Protein AF-A0A286ISL2-F1 (afdb_monomer)

Solvent-accessible surface area (backbone atoms only — not comparable to full-atom values): 5037 Å² total; per-residue (Å²): 133,84,87,73,72,82,81,55,61,61,60,53,49,54,52,50,52,51,52,51,51,52,53,54,51,53,53,48,51,52,52,31,51,51,28,46,51,50,19,49,52,31,36,54,49,13,53,56,38,56,68,47,77,88,43,77,74,44,44,61,52,16,50,50,28,49,56,46,14,57,53,44,33,51,54,26,50,51,53,47,52,53,56,54,54,56,51,62,67,67,73,74,116

Mean predicted aligned error: 9.65 Å

Foldseek 3Di:
DDPDDPPPPVVVVVVVVVVVVVVVLVVLVVQLVVLLVQLVVLCVVLVVQCVPPPDPVSPVVSVVSNVVSVVSNVVSVVSNVVVVVVVVVPVPD

Secondary structure (DSSP, 8-state):
-----TTSHHHHHHHHHHHHHHHHHHHHHHHHHHHHHHHHHHHHHHHHHHH-TT-HHHHHHHHHHHHHHHHHHHHHHHHHHHHHHHHHHHS--

Structure (mmCIF, N/CA/C/O backbone):
data_AF-A0A286ISL2-F1
#
_entry.id   AF-A0A286ISL2-F1
#
loop_
_atom_site.group_PDB
_atom_site.id
_atom_site.type_symbol
_atom_site.label_atom_id
_atom_site.label_alt_id
_atom_site.label_comp_id
_atom_site.label_asym_id
_atom_site.label_entity_id
_atom_site.label_seq_id
_atom_site.pdbx_PDB_ins_code
_atom_site.Cartn_x
_atom_site.Cartn_y
_atom_site.Cartn_z
_atom_site.occupancy
_atom_site.B_iso_or_equiv
_atom_site.auth_seq_id
_atom_site.auth_comp_id
_atom_site.auth_asym_id
_atom_site.auth_atom_id
_atom_site.pdbx_PDB_model_num
ATOM 1 N N . MET A 1 1 ? -28.244 -22.312 45.767 1.00 43.72 1 MET A N 1
ATOM 2 C CA . MET A 1 1 ? -28.080 -22.117 44.312 1.00 43.72 1 MET A CA 1
ATOM 3 C C . MET A 1 1 ? -27.177 -20.911 44.089 1.00 43.72 1 MET A C 1
ATOM 5 O O . MET A 1 1 ? -27.522 -19.830 44.534 1.00 43.72 1 MET A O 1
ATOM 9 N N . GLN A 1 2 ? -25.991 -21.172 43.532 1.00 42.25 2 GLN A N 1
ATOM 10 C CA . GLN A 1 2 ? -25.023 -20.267 42.890 1.00 42.25 2 GLN A CA 1
ATOM 11 C C . GLN A 1 2 ? -24.945 -18.798 43.376 1.00 42.25 2 GLN A C 1
ATOM 13 O O . GLN A 1 2 ? -25.586 -17.909 42.824 1.00 42.25 2 GLN A O 1
ATOM 18 N N . ASN A 1 3 ? -24.052 -18.516 44.330 1.00 49.97 3 ASN A N 1
ATOM 19 C CA . ASN A 1 3 ? -23.440 -17.189 44.433 1.00 49.97 3 ASN A CA 1
ATOM 20 C C . ASN A 1 3 ? -22.288 -17.126 43.418 1.00 49.97 3 ASN A C 1
ATOM 22 O O . ASN A 1 3 ? -21.193 -17.609 43.701 1.00 49.97 3 ASN A O 1
ATOM 26 N N . SER A 1 4 ? -22.539 -16.585 42.223 1.00 53.09 4 SER A N 1
ATOM 27 C CA . SER A 1 4 ? -21.464 -16.245 41.280 1.00 53.09 4 SER A CA 1
ATOM 28 C C . SER A 1 4 ? -20.746 -14.966 41.743 1.00 53.09 4 SER A C 1
ATOM 30 O O . SER A 1 4 ? -21.421 -13.976 42.047 1.00 53.09 4 SER A O 1
ATOM 32 N N . PRO A 1 5 ? -19.400 -14.937 41.795 1.00 53.03 5 PRO A N 1
ATOM 33 C CA . PRO A 1 5 ? -18.641 -13.746 42.167 1.00 53.03 5 PRO A CA 1
ATOM 34 C C . PRO A 1 5 ? -18.788 -12.655 41.092 1.00 53.03 5 PRO A C 1
ATOM 36 O O . PRO A 1 5 ? -18.155 -12.707 40.038 1.00 53.03 5 PRO A O 1
ATOM 39 N N . LYS A 1 6 ? -19.605 -11.632 41.382 1.00 56.19 6 LYS A N 1
ATOM 40 C CA . LYS A 1 6 ? -19.933 -10.494 40.493 1.00 56.19 6 LYS A CA 1
ATOM 41 C C . LYS A 1 6 ? -18.729 -9.660 40.001 1.00 56.19 6 LYS A C 1
ATOM 43 O O . LYS A 1 6 ? -18.912 -8.806 39.147 1.00 56.19 6 LYS A O 1
ATOM 48 N N . GLY A 1 7 ? -17.507 -9.903 40.487 1.00 55.62 7 GLY A N 1
ATOM 49 C CA . GLY A 1 7 ? -16.296 -9.152 40.113 1.00 55.62 7 GLY A CA 1
ATOM 50 C C . GLY A 1 7 ? -15.499 -9.683 38.909 1.00 55.62 7 GLY A C 1
ATOM 51 O O . GLY A 1 7 ? -14.496 -9.077 38.544 1.00 55.62 7 GLY A O 1
ATOM 52 N N . THR A 1 8 ? -15.893 -10.808 38.297 1.00 60.28 8 THR A N 1
ATOM 53 C CA . THR A 1 8 ? -15.110 -11.460 37.215 1.00 60.28 8 THR A CA 1
ATOM 54 C C . THR A 1 8 ? -15.763 -11.427 35.831 1.00 60.28 8 THR A C 1
ATOM 56 O O . THR A 1 8 ? -15.065 -11.553 34.828 1.00 60.28 8 THR A O 1
ATOM 59 N N . GLU A 1 9 ? -17.077 -11.215 35.747 1.00 60.12 9 GLU A N 1
ATOM 60 C CA . GLU A 1 9 ? -17.799 -11.214 34.467 1.00 60.12 9 GLU A CA 1
ATOM 61 C C . GLU A 1 9 ? -17.637 -9.884 33.709 1.00 60.12 9 GLU A C 1
ATOM 63 O O . GLU A 1 9 ? -17.383 -9.895 32.506 1.00 60.12 9 GLU A O 1
ATOM 68 N N . GLU A 1 10 ? -17.682 -8.734 34.392 1.00 63.06 10 GLU A N 1
ATOM 69 C CA . GLU A 1 10 ? -17.560 -7.426 33.724 1.00 63.06 10 GLU A CA 1
ATOM 70 C C . GLU A 1 10 ? -16.152 -7.156 33.179 1.00 63.06 10 GLU A C 1
ATOM 72 O O . GLU A 1 10 ? -15.999 -6.712 32.043 1.00 63.06 10 GLU A O 1
ATOM 77 N N . SER A 1 11 ? -15.102 -7.507 33.926 1.00 65.69 11 SER A N 1
ATOM 78 C CA . SER A 1 11 ? -13.713 -7.370 33.463 1.00 65.69 11 SER A CA 1
ATOM 79 C C . SER A 1 11 ? -13.410 -8.267 32.257 1.00 65.69 11 SER A C 1
ATOM 81 O O . SER A 1 11 ? -12.677 -7.872 31.347 1.00 65.69 11 SER A O 1
ATOM 83 N N . LYS A 1 12 ? -14.024 -9.454 32.204 1.00 67.69 12 LYS A N 1
ATOM 84 C CA . LYS A 1 12 ? -13.924 -10.379 31.072 1.00 67.69 12 LYS A CA 1
ATOM 85 C C . LYS A 1 12 ? -14.656 -9.855 29.834 1.00 67.69 12 LYS A C 1
ATOM 87 O O . LYS A 1 12 ? -14.158 -10.063 28.727 1.00 67.69 12 LYS A O 1
ATOM 92 N N . LEU A 1 13 ? -15.791 -9.171 30.001 1.00 69.38 13 LEU A N 1
ATOM 93 C CA . LEU A 1 13 ? -16.496 -8.489 28.907 1.00 69.38 13 LEU A CA 1
ATOM 94 C C . LEU A 1 13 ? -15.661 -7.319 28.358 1.00 69.38 13 LEU A C 1
ATOM 96 O O . LEU A 1 13 ? -15.388 -7.297 27.159 1.00 69.38 13 LEU A O 1
ATOM 100 N N . ILE A 1 14 ? -15.132 -6.452 29.232 1.00 78.00 14 ILE A N 1
ATOM 101 C CA . ILE A 1 14 ? -14.277 -5.307 28.857 1.00 78.00 14 ILE A CA 1
ATOM 102 C C . ILE A 1 14 ? -13.026 -5.764 28.090 1.00 78.00 14 ILE A C 1
ATOM 104 O O . ILE A 1 14 ? -12.690 -5.204 27.044 1.00 78.00 14 ILE A O 1
ATOM 108 N N . LEU A 1 15 ? -12.345 -6.815 28.564 1.00 80.62 15 LEU A N 1
ATOM 109 C CA . LEU A 1 15 ? -11.165 -7.351 27.879 1.00 80.62 15 LEU A CA 1
ATOM 110 C C . LEU A 1 15 ? -11.518 -7.918 26.499 1.00 80.62 15 LEU A C 1
ATOM 112 O O . LEU A 1 15 ? -10.749 -7.761 25.552 1.00 80.62 15 LEU A O 1
ATOM 116 N N . ARG A 1 16 ? -12.671 -8.582 26.367 1.00 83.19 16 ARG A N 1
ATOM 117 C CA . ARG A 1 16 ? -13.107 -9.180 25.099 1.00 83.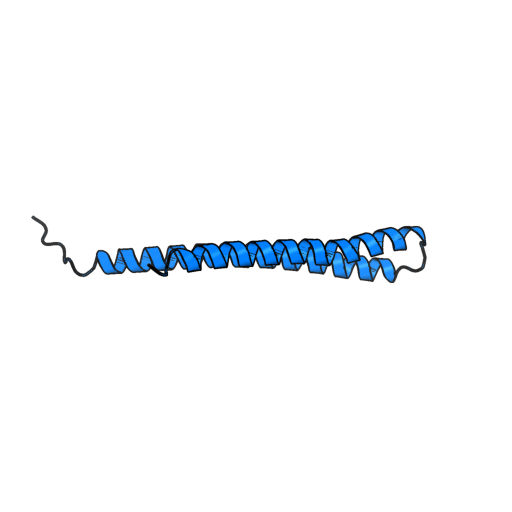19 16 ARG A CA 1
ATOM 118 C C . ARG A 1 16 ? -13.430 -8.115 24.054 1.00 83.19 16 ARG A C 1
ATOM 120 O O . ARG A 1 16 ? -13.090 -8.314 22.886 1.00 83.19 16 ARG A O 1
ATOM 127 N N . ASP A 1 17 ? -14.029 -7.009 24.479 1.00 81.25 17 ASP A N 1
ATOM 128 C CA . ASP A 1 17 ? -14.338 -5.867 23.618 1.00 81.25 17 ASP A CA 1
ATOM 129 C C . ASP A 1 17 ? -13.060 -5.142 23.186 1.00 81.25 17 ASP A C 1
ATOM 131 O O . ASP A 1 17 ? -12.867 -4.893 21.994 1.00 81.25 17 ASP A O 1
ATOM 135 N N . TRP A 1 18 ? -12.112 -4.932 24.105 1.00 84.94 18 TRP A N 1
ATOM 136 C CA . TRP A 1 18 ? -10.789 -4.400 23.767 1.00 84.94 18 TRP A CA 1
ATOM 137 C C . TRP A 1 18 ? -10.055 -5.289 22.749 1.00 84.94 18 TRP A C 1
ATOM 139 O O . TRP A 1 18 ? -9.591 -4.815 21.709 1.00 84.94 18 TRP A O 1
ATOM 149 N N . LEU A 1 19 ? -10.038 -6.607 22.978 1.00 86.06 19 LEU A N 1
ATOM 150 C CA . LEU A 1 19 ? -9.413 -7.562 22.060 1.00 86.06 19 LEU A CA 1
ATOM 151 C C . LEU A 1 19 ? -10.114 -7.591 20.687 1.00 86.06 19 LEU A C 1
ATOM 153 O O . LEU A 1 19 ? -9.488 -7.875 19.663 1.00 86.06 19 LEU A O 1
ATOM 157 N N . ALA A 1 20 ? -11.423 -7.324 20.635 1.00 85.50 20 ALA A N 1
ATOM 158 C CA . ALA A 1 20 ? -12.175 -7.220 19.387 1.00 85.50 20 ALA A CA 1
ATOM 159 C C . ALA A 1 20 ? -11.790 -5.968 18.578 1.00 85.50 20 ALA A C 1
ATOM 161 O O . ALA A 1 20 ? -11.628 -6.063 17.355 1.00 85.50 20 ALA A O 1
ATOM 162 N N . VAL A 1 21 ? -11.566 -4.832 19.245 1.00 83.62 21 VAL A N 1
ATOM 163 C CA . VAL A 1 21 ? -11.056 -3.603 18.614 1.00 83.62 21 VAL A CA 1
ATOM 164 C C . VAL A 1 21 ? -9.637 -3.812 18.079 1.00 83.62 21 VAL A C 1
ATOM 166 O O . VAL A 1 21 ? -9.375 -3.500 16.915 1.00 83.62 21 VAL A O 1
ATOM 169 N N . GLU A 1 22 ? -8.747 -4.426 18.866 1.00 88.12 22 GLU A N 1
ATOM 170 C CA . GLU A 1 22 ? -7.364 -4.736 18.467 1.00 88.12 22 GLU A CA 1
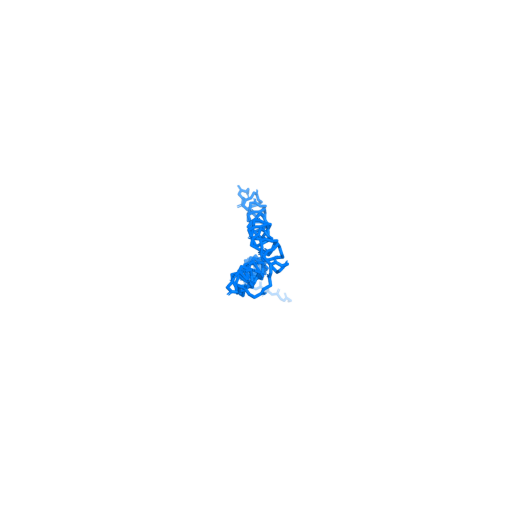ATOM 171 C C . GLU A 1 22 ? -7.325 -5.611 17.200 1.00 88.12 22 GLU A C 1
ATOM 173 O O . GLU A 1 22 ? -6.624 -5.303 16.234 1.00 88.12 22 GLU A O 1
ATOM 178 N N . ARG A 1 23 ? -8.153 -6.668 17.143 1.00 87.75 23 ARG A N 1
ATOM 179 C CA . ARG A 1 23 ? -8.256 -7.540 15.957 1.00 87.75 23 ARG A CA 1
ATOM 180 C C . ARG A 1 23 ? -8.741 -6.790 14.719 1.00 87.75 23 ARG A C 1
ATOM 182 O O . ARG A 1 23 ? -8.231 -7.028 13.625 1.00 87.75 23 ARG A O 1
ATOM 189 N N . THR A 1 24 ? -9.695 -5.876 14.884 1.00 87.19 24 THR A N 1
ATOM 190 C CA . THR A 1 24 ? -10.224 -5.060 13.780 1.00 87.19 24 THR A CA 1
ATOM 191 C C . THR A 1 24 ? -9.167 -4.084 13.261 1.00 87.19 24 THR A C 1
ATOM 193 O O . THR A 1 24 ? -8.981 -3.946 12.049 1.00 87.19 24 THR A O 1
ATOM 196 N N . LYS A 1 25 ? -8.408 -3.460 14.168 1.00 85.31 25 LYS A N 1
ATOM 197 C CA . LYS A 1 25 ? -7.282 -2.583 13.831 1.00 85.31 25 LYS A CA 1
ATOM 198 C C . LYS A 1 25 ? -6.183 -3.343 13.084 1.00 85.31 25 LYS A C 1
ATOM 200 O O . LYS A 1 25 ? -5.785 -2.918 12.000 1.00 85.31 25 LYS A O 1
ATOM 205 N N . LEU A 1 26 ? -5.768 -4.502 13.597 1.00 88.56 26 LEU A N 1
ATOM 206 C CA . LEU A 1 26 ? -4.735 -5.337 12.980 1.00 88.56 26 LEU A CA 1
ATOM 207 C C . LEU A 1 26 ? -5.152 -5.841 11.586 1.00 88.56 26 LEU A C 1
ATOM 209 O O . LEU A 1 26 ? -4.334 -5.916 10.667 1.00 88.56 26 LEU A O 1
ATOM 213 N N . ALA A 1 27 ? -6.435 -6.162 11.390 1.00 89.50 27 ALA A N 1
ATOM 214 C CA . ALA A 1 27 ? -6.972 -6.522 10.077 1.00 89.50 27 ALA A CA 1
ATOM 215 C C . ALA A 1 27 ? -6.934 -5.343 9.081 1.00 89.50 27 ALA A C 1
ATOM 217 O O . ALA A 1 27 ? -6.627 -5.535 7.899 1.00 89.50 27 ALA A O 1
ATOM 218 N N . ASN A 1 28 ? -7.195 -4.118 9.547 1.00 86.44 28 ASN A N 1
ATOM 219 C CA . ASN A 1 28 ? -7.112 -2.914 8.721 1.00 86.44 28 ASN A CA 1
ATOM 220 C C . ASN A 1 28 ? -5.659 -2.573 8.345 1.00 86.44 28 ASN A C 1
ATOM 222 O O . ASN A 1 28 ? -5.376 -2.285 7.183 1.00 86.44 28 ASN A O 1
ATOM 226 N N . GLU A 1 29 ? -4.722 -2.692 9.290 1.00 89.56 29 GLU A N 1
ATOM 227 C CA . GLU A 1 29 ? -3.284 -2.526 9.036 1.00 89.56 29 GLU A CA 1
ATOM 228 C C . GLU A 1 29 ? -2.756 -3.568 8.047 1.00 89.56 29 GLU A C 1
ATOM 230 O O . GLU A 1 29 ? -2.074 -3.215 7.088 1.00 89.56 29 GLU A O 1
ATOM 235 N N . ARG A 1 30 ? -3.145 -4.842 8.190 1.00 92.56 30 ARG A N 1
ATOM 236 C CA . ARG A 1 30 ? -2.825 -5.896 7.211 1.00 92.56 30 ARG A CA 1
ATOM 237 C C . ARG A 1 30 ? -3.293 -5.527 5.807 1.00 92.56 30 ARG A C 1
ATOM 239 O O . ARG A 1 30 ? -2.563 -5.710 4.836 1.00 92.56 30 ARG A O 1
ATOM 246 N N . THR A 1 31 ? -4.512 -5.010 5.701 1.00 91.56 31 THR A N 1
ATOM 247 C CA . THR A 1 31 ? -5.089 -4.604 4.419 1.00 91.56 31 THR A CA 1
ATOM 248 C C . THR A 1 31 ? -4.312 -3.429 3.821 1.00 91.56 31 THR A C 1
ATOM 250 O O . THR A 1 31 ? -3.993 -3.440 2.635 1.00 91.56 31 THR A O 1
ATOM 253 N N . PHE A 1 32 ? -3.933 -2.448 4.641 1.00 89.88 32 PHE A N 1
ATOM 254 C CA . PHE A 1 32 ? -3.066 -1.347 4.226 1.00 89.88 32 PHE A CA 1
ATOM 255 C C . PHE A 1 32 ? -1.688 -1.830 3.751 1.00 89.88 32 PHE A C 1
ATOM 257 O O . PHE A 1 32 ? -1.238 -1.428 2.680 1.00 89.88 32 PHE A O 1
ATOM 264 N N . LEU A 1 33 ? -1.048 -2.739 4.489 1.00 91.06 33 LEU A N 1
ATOM 265 C CA . LEU A 1 33 ? 0.237 -3.323 4.102 1.00 91.06 33 LEU A CA 1
ATOM 266 C C . LEU A 1 33 ? 0.138 -4.118 2.792 1.00 91.06 33 LEU A C 1
ATOM 268 O O . LEU A 1 33 ? 1.084 -4.110 2.006 1.00 91.06 33 LEU A O 1
ATOM 272 N N . ALA A 1 34 ? -1.003 -4.754 2.506 1.00 94.12 34 ALA A N 1
ATOM 273 C CA . ALA A 1 34 ? -1.249 -5.395 1.215 1.00 94.12 34 ALA A CA 1
ATOM 274 C C . ALA A 1 34 ? -1.308 -4.370 0.065 1.00 94.12 34 ALA A C 1
ATOM 276 O O . ALA A 1 34 ? -0.662 -4.578 -0.965 1.00 94.12 34 ALA A O 1
ATOM 277 N N . TYR A 1 35 ? -1.997 -3.235 0.254 1.00 92.00 35 TYR A N 1
ATOM 278 C CA . TYR A 1 35 ? -1.979 -2.131 -0.716 1.00 92.00 35 TYR A CA 1
ATOM 279 C C . TYR A 1 35 ? -0.567 -1.567 -0.901 1.00 92.00 35 TYR A C 1
ATOM 281 O O . TYR A 1 35 ? -0.114 -1.414 -2.035 1.00 92.00 35 TYR A O 1
ATOM 289 N N . PHE A 1 36 ? 0.166 -1.339 0.190 1.00 92.88 36 PHE A N 1
ATOM 290 C CA . PHE A 1 36 ? 1.550 -0.866 0.152 1.00 92.88 36 PHE A CA 1
ATOM 291 C C . PHE A 1 36 ? 2.469 -1.821 -0.623 1.00 92.88 36 PHE A C 1
ATOM 293 O O . PHE A 1 36 ? 3.203 -1.399 -1.515 1.00 92.88 36 PHE A O 1
ATOM 300 N N . ARG A 1 37 ? 2.367 -3.129 -0.354 1.00 95.50 37 ARG A N 1
ATOM 301 C CA . ARG A 1 37 ? 3.098 -4.171 -1.086 1.00 95.50 37 ARG A CA 1
ATOM 302 C C . ARG A 1 37 ? 2.802 -4.114 -2.581 1.00 95.50 37 ARG A C 1
ATOM 304 O O . ARG A 1 37 ? 3.733 -4.172 -3.379 1.00 95.50 37 ARG A O 1
ATOM 311 N N . SER A 1 38 ? 1.528 -4.005 -2.959 1.00 95.94 38 SER A N 1
ATOM 312 C CA . SER A 1 38 ? 1.156 -3.907 -4.371 1.00 95.94 38 SER A CA 1
ATOM 313 C C . SER A 1 38 ? 1.723 -2.637 -5.014 1.00 95.94 38 SER A C 1
ATOM 315 O O . SER A 1 38 ? 2.381 -2.737 -6.042 1.00 95.94 38 SER A O 1
ATOM 317 N N . ALA A 1 39 ? 1.611 -1.471 -4.373 1.00 95.25 39 ALA A N 1
ATOM 318 C CA . ALA A 1 39 ? 2.179 -0.225 -4.886 1.00 95.25 39 ALA A CA 1
ATOM 319 C C . ALA A 1 39 ? 3.697 -0.322 -5.128 1.00 95.25 39 ALA A C 1
ATOM 321 O O . ALA A 1 39 ? 4.169 0.099 -6.185 1.00 95.25 39 ALA A O 1
ATOM 322 N N . ILE A 1 40 ? 4.449 -0.928 -4.200 1.00 96.31 40 ILE A N 1
ATOM 323 C CA . ILE A 1 40 ? 5.891 -1.174 -4.364 1.00 96.31 40 ILE A CA 1
ATOM 324 C C . ILE A 1 40 ? 6.159 -2.134 -5.521 1.00 96.31 40 ILE A C 1
ATOM 326 O O . ILE A 1 40 ? 7.049 -1.875 -6.326 1.00 96.31 40 ILE A O 1
ATOM 330 N N . ALA A 1 41 ? 5.403 -3.227 -5.635 1.00 96.69 41 ALA A N 1
ATOM 331 C CA . ALA A 1 41 ? 5.577 -4.179 -6.729 1.00 96.69 41 ALA A CA 1
ATOM 332 C C . ALA A 1 41 ? 5.370 -3.507 -8.096 1.00 96.69 41 ALA A C 1
ATOM 334 O O . ALA A 1 41 ? 6.193 -3.684 -8.994 1.00 96.69 41 ALA A O 1
ATOM 335 N N . PHE A 1 42 ? 4.332 -2.676 -8.234 1.00 95.38 42 PHE A N 1
ATOM 336 C CA . PHE A 1 42 ? 4.101 -1.874 -9.438 1.00 95.38 42 PHE A CA 1
ATOM 337 C C . PHE A 1 42 ? 5.234 -0.868 -9.686 1.00 95.38 42 PHE A C 1
ATOM 339 O O . PHE A 1 42 ? 5.684 -0.733 -10.821 1.00 95.38 42 PHE A O 1
ATOM 346 N N . PHE A 1 43 ? 5.748 -0.221 -8.638 1.00 95.94 43 PHE A N 1
ATOM 347 C CA . PHE A 1 43 ? 6.849 0.739 -8.746 1.00 95.94 43 PHE A CA 1
ATOM 348 C C . PHE A 1 43 ? 8.151 0.083 -9.220 1.00 95.94 43 PHE A C 1
ATOM 350 O O . PHE A 1 43 ? 8.760 0.536 -10.187 1.00 95.94 43 PHE A O 1
ATOM 357 N N . ILE A 1 44 ? 8.547 -1.025 -8.583 1.00 96.19 44 ILE A N 1
ATOM 358 C CA . ILE A 1 44 ? 9.734 -1.806 -8.957 1.00 96.19 44 ILE A CA 1
ATOM 359 C C . ILE A 1 44 ? 9.587 -2.325 -10.387 1.00 96.19 44 ILE A C 1
ATOM 361 O O . ILE A 1 44 ? 10.526 -2.225 -11.170 1.00 96.19 44 ILE A O 1
ATOM 365 N N . THR A 1 45 ? 8.407 -2.834 -10.749 1.00 95.38 45 THR A N 1
ATOM 366 C CA . THR A 1 45 ? 8.134 -3.322 -12.108 1.00 95.38 45 THR A CA 1
ATOM 367 C C . THR A 1 45 ? 8.255 -2.195 -13.134 1.00 95.38 45 THR A C 1
ATOM 369 O O . THR A 1 45 ? 8.931 -2.369 -14.145 1.00 95.38 45 THR A O 1
ATOM 372 N N . GLY A 1 46 ? 7.683 -1.020 -12.854 1.00 93.50 46 GLY A N 1
ATOM 373 C CA . GLY A 1 46 ? 7.811 0.163 -13.706 1.00 93.50 46 GLY A CA 1
ATOM 374 C C . GLY A 1 46 ? 9.269 0.594 -13.891 1.00 93.50 46 GLY A C 1
ATOM 375 O O . GLY A 1 46 ? 9.710 0.796 -15.019 1.00 93.50 46 GLY A O 1
ATOM 376 N N . ILE A 1 47 ? 10.058 0.650 -12.813 1.00 93.75 47 ILE A N 1
ATOM 377 C CA . ILE A 1 47 ? 11.491 0.986 -12.886 1.00 93.75 47 ILE A CA 1
ATOM 378 C C . ILE A 1 47 ? 12.283 -0.068 -13.673 1.00 93.75 47 ILE A C 1
ATOM 380 O O . ILE A 1 47 ? 13.116 0.289 -14.508 1.00 93.75 47 ILE A O 1
ATOM 384 N N . SER A 1 48 ? 12.032 -1.357 -13.436 1.00 93.44 48 SER A N 1
ATOM 385 C CA . SER A 1 48 ? 12.685 -2.446 -14.171 1.00 93.44 48 SER A CA 1
ATOM 386 C C . SER A 1 48 ? 12.377 -2.385 -15.668 1.00 93.44 48 SER A C 1
ATOM 388 O O . SER A 1 48 ? 13.283 -2.565 -16.479 1.00 93.44 48 SER A O 1
ATOM 390 N N . LEU A 1 49 ? 11.132 -2.067 -16.044 1.00 91.56 49 LEU A N 1
ATOM 391 C CA . LEU A 1 49 ? 10.742 -1.887 -17.444 1.00 91.56 49 LEU A CA 1
ATOM 392 C C . LEU A 1 49 ? 11.386 -0.646 -18.075 1.00 91.56 49 LEU A C 1
ATOM 394 O O . LEU A 1 49 ? 11.826 -0.720 -19.217 1.00 91.56 49 LEU A O 1
ATOM 398 N N . LEU A 1 50 ? 11.520 0.468 -17.342 1.00 89.56 50 LEU A N 1
ATOM 399 C CA . LEU A 1 50 ? 12.228 1.659 -17.838 1.00 89.56 50 LEU A CA 1
ATOM 400 C C . LEU A 1 50 ? 13.712 1.393 -18.125 1.00 89.56 50 LEU A C 1
ATOM 402 O O . LEU A 1 50 ? 14.273 1.997 -19.038 1.00 89.56 50 LEU A O 1
ATOM 406 N N . LYS A 1 51 ? 14.352 0.499 -17.361 1.00 87.62 51 LYS A N 1
ATOM 407 C CA . LYS A 1 51 ? 15.748 0.092 -17.589 1.00 87.62 51 LYS A CA 1
ATOM 408 C C . LYS A 1 51 ? 15.939 -0.757 -18.847 1.00 87.62 51 LYS A C 1
ATOM 410 O O . LYS A 1 51 ? 17.060 -0.847 -19.345 1.00 87.62 51 LYS A O 1
ATOM 415 N N . ILE A 1 52 ? 14.880 -1.373 -19.369 1.00 87.19 52 ILE A N 1
ATOM 416 C CA . ILE A 1 52 ? 14.930 -2.126 -20.623 1.00 87.19 52 ILE A CA 1
ATOM 417 C C . ILE A 1 52 ? 14.864 -1.129 -21.786 1.00 87.19 52 ILE A C 1
ATOM 419 O O . ILE A 1 52 ? 13.808 -0.745 -22.276 1.00 87.19 52 ILE A O 1
ATOM 423 N N . SER A 1 53 ? 16.041 -0.697 -22.239 1.00 67.44 53 SER A N 1
ATOM 424 C CA . SER A 1 53 ? 16.189 0.265 -23.342 1.00 67.44 53 SER A CA 1
ATOM 425 C C . SER A 1 53 ? 15.922 -0.322 -24.735 1.00 67.44 53 SER A C 1
ATOM 427 O O . SER A 1 53 ? 15.943 0.420 -25.711 1.00 67.44 53 SER A O 1
ATOM 429 N N . TYR A 1 54 ? 15.692 -1.635 -24.845 1.00 70.69 54 TYR A N 1
ATOM 430 C CA . TYR A 1 54 ? 15.604 -2.341 -26.130 1.00 70.69 54 TYR A CA 1
ATOM 431 C C . TYR A 1 54 ? 14.250 -2.191 -26.843 1.00 70.69 54 TYR A C 1
ATOM 433 O O . TYR A 1 54 ? 14.184 -2.366 -28.054 1.00 70.69 54 TYR A O 1
ATOM 441 N N . PHE A 1 55 ? 13.180 -1.846 -26.117 1.00 75.81 55 PHE A N 1
ATOM 442 C CA . PHE A 1 55 ? 11.828 -1.733 -26.673 1.00 75.81 55 PHE A CA 1
ATOM 443 C C . PHE A 1 55 ? 11.211 -0.373 -26.336 1.00 75.81 55 PHE A C 1
ATOM 445 O O . PHE A 1 55 ? 10.844 -0.113 -25.188 1.00 75.81 55 PHE A O 1
ATOM 452 N N . SER A 1 56 ? 11.049 0.488 -27.345 1.00 76.19 56 SER A N 1
ATOM 453 C CA . SER A 1 56 ? 10.364 1.783 -27.191 1.00 76.19 56 SER A CA 1
ATOM 454 C C . SER A 1 56 ? 8.913 1.628 -26.723 1.00 76.19 56 SER A C 1
ATOM 456 O O . SER A 1 56 ? 8.447 2.444 -25.929 1.00 76.19 56 SER A O 1
ATOM 458 N N . ASP A 1 57 ? 8.235 0.550 -27.121 1.00 81.81 57 ASP A N 1
ATOM 459 C CA . ASP A 1 57 ? 6.837 0.292 -26.752 1.00 81.81 57 ASP A CA 1
ATOM 460 C C . ASP A 1 57 ? 6.662 0.014 -25.248 1.00 81.81 57 ASP A C 1
ATOM 462 O O . ASP A 1 57 ? 5.646 0.375 -24.649 1.00 81.81 57 ASP A O 1
ATOM 466 N N . LEU A 1 58 ? 7.686 -0.550 -24.592 1.00 87.00 58 LEU A N 1
ATOM 467 C CA . LEU A 1 58 ? 7.645 -0.847 -23.157 1.00 87.00 58 LEU A CA 1
ATOM 468 C C . LEU A 1 58 ? 7.734 0.408 -22.286 1.00 87.00 58 LEU A C 1
ATOM 470 O O . LEU A 1 58 ? 7.274 0.380 -21.144 1.00 87.00 58 LEU A O 1
ATOM 474 N N . LYS A 1 59 ? 8.266 1.525 -22.803 1.00 88.12 59 LYS A N 1
ATOM 475 C CA . LYS A 1 59 ? 8.366 2.778 -22.037 1.00 88.12 59 LYS A CA 1
ATOM 476 C C . LYS A 1 59 ? 6.991 3.322 -21.660 1.00 88.12 59 LYS A C 1
ATOM 478 O O . LYS A 1 59 ? 6.800 3.747 -20.523 1.00 88.12 59 LYS A O 1
ATOM 483 N N . SER A 1 60 ? 6.033 3.264 -22.587 1.00 87.94 60 SER A N 1
ATOM 484 C CA . SER A 1 60 ? 4.653 3.703 -22.340 1.00 87.94 60 SER A CA 1
ATOM 485 C C . SER A 1 60 ? 3.992 2.861 -21.244 1.00 87.94 60 SER A C 1
ATOM 487 O O . SER A 1 60 ? 3.414 3.393 -20.294 1.00 87.94 60 SER A O 1
ATOM 489 N N . LEU A 1 61 ? 4.182 1.537 -21.303 1.00 91.00 61 LEU A N 1
ATOM 490 C CA . LEU A 1 61 ? 3.691 0.622 -20.275 1.00 91.00 61 LEU A CA 1
ATOM 491 C C . LEU A 1 61 ? 4.347 0.896 -18.913 1.00 91.00 61 LEU A C 1
ATOM 493 O O . LEU A 1 61 ? 3.661 0.951 -17.894 1.00 91.00 61 LEU A O 1
ATOM 497 N N . ALA A 1 62 ? 5.660 1.120 -18.888 1.00 92.25 62 ALA A N 1
ATOM 498 C CA . ALA A 1 62 ? 6.411 1.396 -17.670 1.00 92.25 62 ALA A CA 1
ATOM 499 C C . ALA A 1 62 ? 5.936 2.675 -16.961 1.00 92.25 62 ALA A C 1
ATOM 501 O O . ALA A 1 62 ? 5.781 2.684 -15.740 1.00 92.25 62 ALA A O 1
ATOM 502 N N . ILE A 1 63 ? 5.635 3.727 -17.729 1.00 91.62 63 ILE A N 1
ATOM 503 C CA . ILE A 1 63 ? 5.022 4.963 -17.224 1.00 91.62 63 ILE A CA 1
ATOM 504 C C . ILE A 1 63 ? 3.637 4.671 -16.637 1.00 91.62 63 ILE A C 1
ATOM 506 O O . ILE A 1 63 ? 3.330 5.146 -15.545 1.00 91.62 63 ILE A O 1
ATOM 510 N N . GLY A 1 64 ? 2.837 3.823 -17.293 1.00 93.81 64 GLY A N 1
ATOM 511 C CA . GLY 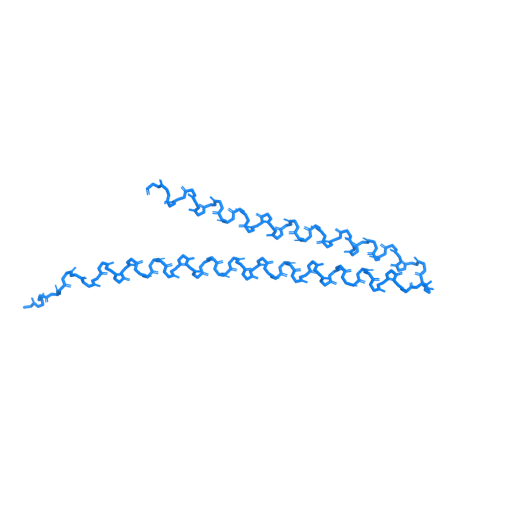A 1 64 ? 1.560 3.347 -16.756 1.00 93.81 64 GLY A CA 1
ATOM 512 C C . GLY A 1 64 ? 1.700 2.684 -15.379 1.00 93.81 64 GLY A C 1
ATOM 513 O O . GLY A 1 64 ? 0.977 3.036 -14.449 1.00 93.81 64 GLY A O 1
ATOM 514 N N . PHE A 1 65 ? 2.679 1.790 -15.205 1.00 93.31 65 PHE A N 1
ATOM 515 C CA . PHE A 1 65 ? 2.983 1.162 -13.910 1.00 93.31 65 PHE A CA 1
ATOM 516 C C . PHE A 1 65 ? 3.452 2.177 -12.856 1.00 93.31 65 PHE A C 1
ATOM 518 O O . PHE A 1 65 ? 3.050 2.097 -11.690 1.00 93.31 65 PHE A O 1
ATOM 525 N N . LEU A 1 66 ? 4.268 3.152 -13.265 1.00 93.31 66 LEU A N 1
ATOM 526 C CA . LEU A 1 66 ? 4.789 4.196 -12.385 1.00 93.31 66 LEU A CA 1
ATOM 527 C C . LEU A 1 66 ? 3.682 5.130 -11.878 1.00 93.31 66 LEU A C 1
ATOM 529 O O . LEU A 1 66 ? 3.741 5.562 -10.733 1.00 93.31 66 LEU A O 1
ATOM 533 N N . VAL A 1 67 ? 2.665 5.405 -12.703 1.00 94.81 67 VAL A N 1
ATOM 534 C CA . VAL A 1 67 ? 1.477 6.199 -12.340 1.00 94.81 67 VAL A CA 1
ATOM 535 C C . VAL A 1 67 ? 0.466 5.372 -11.539 1.00 94.81 67 VAL A C 1
ATOM 537 O O . VAL A 1 67 ? -0.131 5.877 -10.590 1.00 94.81 67 VAL A O 1
ATOM 540 N N . ALA A 1 68 ? 0.294 4.088 -11.856 1.00 93.31 68 ALA A N 1
ATOM 541 C CA . ALA A 1 68 ? -0.599 3.198 -11.113 1.00 93.31 68 ALA A CA 1
ATOM 542 C C . ALA A 1 68 ? -0.144 2.990 -9.656 1.00 93.31 68 ALA A C 1
ATOM 544 O O . ALA A 1 68 ? -0.976 2.910 -8.752 1.00 93.31 68 ALA A O 1
ATOM 545 N N . SER A 1 69 ? 1.169 2.952 -9.411 1.00 94.62 69 SER A N 1
ATOM 546 C CA . SER A 1 69 ? 1.747 2.785 -8.071 1.00 94.62 69 SER A CA 1
ATOM 547 C C . SER A 1 69 ? 1.244 3.812 -7.032 1.00 94.62 69 SER A C 1
ATOM 549 O O . SER A 1 69 ? 0.661 3.386 -6.026 1.00 94.62 69 SER A O 1
ATOM 551 N N . PRO A 1 70 ? 1.373 5.142 -7.236 1.00 94.31 70 PRO A N 1
ATOM 552 C CA . PRO A 1 70 ? 0.847 6.129 -6.298 1.00 94.31 70 PRO A CA 1
ATOM 553 C C . PRO A 1 70 ? -0.683 6.102 -6.211 1.00 94.31 70 PRO A C 1
ATOM 555 O O . PRO A 1 70 ? -1.209 6.342 -5.130 1.00 94.31 70 PRO A O 1
ATOM 558 N N . ILE A 1 71 ? -1.413 5.753 -7.279 1.00 94.25 71 ILE A N 1
ATOM 559 C CA . ILE A 1 71 ? -2.884 5.626 -7.234 1.00 94.25 71 ILE A CA 1
ATOM 560 C C . ILE A 1 71 ? -3.305 4.529 -6.246 1.00 94.25 71 ILE A C 1
ATOM 562 O O . ILE A 1 71 ? -4.135 4.764 -5.364 1.00 94.25 71 ILE A O 1
ATOM 566 N N . ILE A 1 72 ? -2.699 3.344 -6.354 1.00 92.00 72 ILE A N 1
ATOM 567 C CA . ILE A 1 72 ? -2.955 2.212 -5.451 1.00 92.00 72 ILE A CA 1
ATOM 568 C C . ILE A 1 72 ? -2.581 2.582 -4.011 1.00 92.00 72 ILE A C 1
ATOM 570 O O . ILE A 1 72 ? -3.313 2.264 -3.068 1.00 92.00 72 ILE A O 1
ATOM 574 N N . LEU A 1 73 ? -1.465 3.292 -3.837 1.00 91.19 73 LEU A N 1
ATOM 575 C CA . LEU A 1 73 ? -0.994 3.731 -2.530 1.00 91.19 73 LEU A CA 1
ATOM 576 C C . LEU A 1 73 ? -1.947 4.744 -1.880 1.00 91.19 73 LEU A C 1
ATOM 578 O O . LEU A 1 73 ? -2.326 4.570 -0.723 1.00 91.19 73 LEU A O 1
ATOM 582 N N . ILE A 1 74 ? -2.383 5.764 -2.625 1.00 91.88 74 ILE A N 1
ATOM 583 C CA . ILE A 1 74 ? -3.340 6.779 -2.164 1.00 91.88 74 ILE A CA 1
ATOM 584 C C . ILE A 1 74 ? -4.660 6.118 -1.764 1.00 91.88 74 ILE A C 1
ATOM 586 O O . ILE A 1 74 ? -5.202 6.428 -0.703 1.00 91.88 74 ILE A O 1
ATOM 590 N N . PHE A 1 75 ? -5.154 5.164 -2.559 1.00 90.94 75 PHE A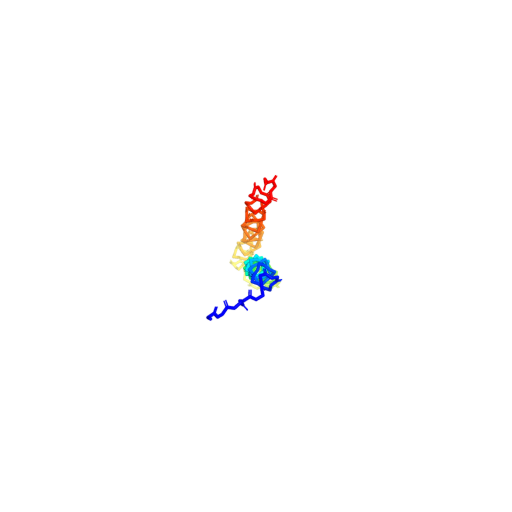 N 1
ATOM 591 C CA . PHE A 1 75 ? -6.363 4.409 -2.228 1.00 90.94 75 PHE A CA 1
ATOM 592 C C . PHE A 1 75 ? -6.205 3.611 -0.921 1.00 90.94 75 PHE A C 1
ATOM 594 O O . PHE A 1 75 ? -7.090 3.635 -0.060 1.00 90.94 75 PHE A O 1
ATOM 601 N N . GLY A 1 76 ? -5.053 2.959 -0.731 1.00 87.56 76 GLY A N 1
ATOM 602 C CA . GLY A 1 76 ? -4.714 2.249 0.504 1.00 87.56 76 GLY A CA 1
ATOM 603 C C . GLY A 1 76 ? -4.664 3.166 1.730 1.00 87.56 76 GLY A C 1
ATOM 604 O O . GLY A 1 76 ? -5.259 2.847 2.763 1.00 87.56 76 GLY A O 1
ATOM 605 N N . ILE A 1 77 ? -4.015 4.330 1.611 1.00 88.06 77 ILE A N 1
ATOM 606 C CA . ILE A 1 77 ? -3.938 5.345 2.675 1.00 88.06 77 ILE A CA 1
ATOM 607 C C . ILE A 1 77 ? -5.334 5.884 3.005 1.00 88.06 77 ILE A C 1
ATOM 609 O O . ILE A 1 77 ? -5.711 5.940 4.177 1.00 88.06 77 ILE A O 1
ATOM 613 N N . TYR A 1 78 ? -6.126 6.242 1.991 1.00 87.75 78 TYR A N 1
ATOM 614 C CA . TYR A 1 78 ? -7.489 6.739 2.176 1.00 87.75 78 TYR A CA 1
ATOM 615 C C . TYR A 1 78 ? -8.346 5.745 2.967 1.00 87.75 78 TYR A C 1
ATOM 617 O O . TYR A 1 78 ? -9.023 6.130 3.924 1.00 87.75 78 TYR A O 1
ATOM 625 N N . ARG A 1 79 ? -8.272 4.453 2.625 1.00 83.06 79 ARG A N 1
ATOM 626 C CA . ARG A 1 79 ? -8.989 3.389 3.339 1.00 83.06 79 ARG A CA 1
ATOM 627 C C . ARG A 1 79 ? -8.542 3.275 4.798 1.00 83.06 79 ARG A C 1
ATOM 629 O O . ARG A 1 79 ? -9.399 3.212 5.680 1.00 83.06 79 ARG A O 1
ATOM 636 N N . LEU A 1 80 ? -7.231 3.300 5.056 1.00 81.56 80 LEU A N 1
ATOM 637 C CA . LEU A 1 80 ? -6.674 3.237 6.411 1.00 81.56 80 LEU A CA 1
ATOM 638 C C . LEU A 1 80 ? -7.180 4.409 7.271 1.00 81.56 80 LEU A C 1
ATOM 640 O O . LEU A 1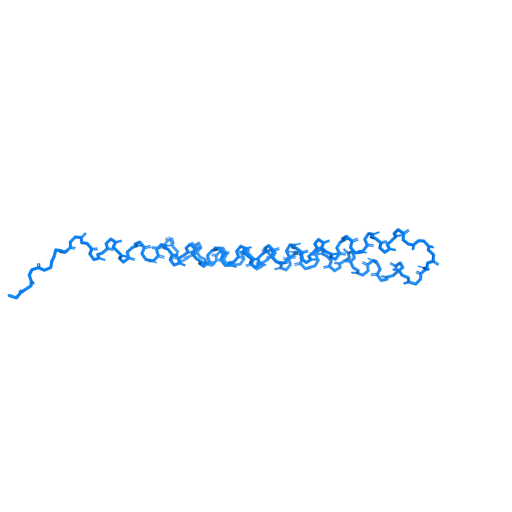 80 ? -7.688 4.195 8.373 1.00 81.56 80 LEU A O 1
ATOM 644 N N . VAL A 1 81 ? -7.096 5.636 6.743 1.00 79.75 81 VAL A N 1
ATOM 645 C CA . VAL A 1 81 ? -7.517 6.859 7.443 1.00 79.75 81 VAL A CA 1
ATOM 646 C C . VAL A 1 81 ? -9.029 6.888 7.662 1.00 79.75 81 VAL A C 1
ATOM 648 O O . VAL A 1 81 ? -9.472 7.275 8.742 1.00 79.75 81 VAL A O 1
ATOM 651 N N . LYS A 1 82 ? -9.835 6.456 6.682 1.00 80.44 82 LYS A N 1
ATOM 652 C CA . LYS A 1 82 ? -11.301 6.411 6.801 1.00 80.44 82 LYS A CA 1
ATOM 653 C C . LYS A 1 82 ? -11.746 5.507 7.951 1.00 80.44 82 LYS A C 1
ATOM 655 O O . LYS A 1 82 ? -12.585 5.918 8.746 1.00 80.44 82 LYS A O 1
ATOM 660 N N . VAL A 1 83 ? -11.162 4.313 8.066 1.00 74.62 83 VAL A N 1
ATOM 661 C CA . VAL A 1 83 ? -11.478 3.371 9.153 1.00 74.62 83 VAL A CA 1
ATOM 662 C C . VAL A 1 83 ? -11.004 3.916 10.501 1.00 74.62 83 VAL A C 1
ATOM 664 O O . VAL A 1 83 ? -11.770 3.899 11.461 1.00 74.62 83 VAL A O 1
ATOM 667 N N . LYS A 1 84 ? -9.790 4.482 10.567 1.00 73.62 84 LYS A N 1
ATOM 668 C CA . LYS A 1 84 ? -9.263 5.087 11.801 1.00 73.62 84 LYS A CA 1
ATOM 669 C C . LYS A 1 84 ? -10.161 6.227 12.309 1.00 73.62 84 LYS A C 1
ATOM 671 O O . LYS A 1 84 ? -10.527 6.236 13.481 1.00 73.62 84 LYS A O 1
ATOM 676 N N . LYS A 1 85 ? -10.583 7.131 11.415 1.00 73.81 85 LYS A N 1
ATOM 677 C CA . LYS A 1 85 ? -11.488 8.249 11.744 1.00 73.81 85 LYS A CA 1
AT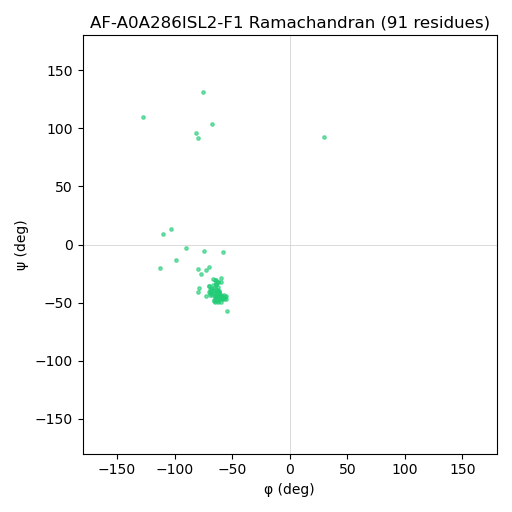OM 678 C C . LYS A 1 85 ? -12.873 7.788 12.206 1.00 73.81 85 LYS A C 1
ATOM 680 O O . LYS A 1 85 ? -13.493 8.466 13.019 1.00 73.81 85 LYS A O 1
ATOM 685 N N . TRP A 1 86 ? -13.378 6.669 11.685 1.00 70.06 86 TRP A N 1
ATOM 686 C CA . TRP A 1 86 ? -14.695 6.147 12.064 1.00 70.06 86 TRP A CA 1
ATOM 687 C C . TRP A 1 86 ? -14.714 5.608 13.503 1.00 70.06 86 TRP A C 1
ATOM 689 O O . TRP A 1 86 ? -15.696 5.806 14.217 1.00 70.06 86 TRP A O 1
ATOM 699 N N . ILE A 1 87 ? -13.602 5.003 13.937 1.00 67.94 87 ILE A N 1
ATOM 700 C CA . ILE A 1 87 ? -13.414 4.475 15.297 1.00 67.94 87 ILE A CA 1
ATOM 701 C C . ILE A 1 87 ? -13.228 5.617 16.308 1.00 67.94 87 ILE A C 1
ATOM 703 O O . ILE A 1 87 ? -13.881 5.620 17.347 1.00 67.94 87 ILE A O 1
ATOM 707 N N . GLU A 1 88 ? -12.412 6.630 15.986 1.00 68.12 88 GLU A N 1
ATOM 708 C CA . GLU A 1 88 ? -12.20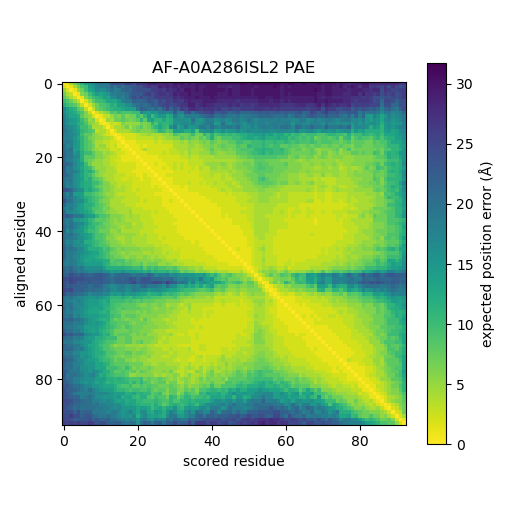8 7.801 16.863 1.00 68.12 88 GLU A CA 1
ATOM 709 C C . GLU A 1 88 ? -13.499 8.581 17.145 1.00 68.12 88 GLU A C 1
ATOM 711 O O . GLU A 1 88 ? -13.625 9.188 18.205 1.00 68.12 88 GLU A O 1
ATOM 716 N N . LYS A 1 89 ? -14.465 8.565 16.219 1.00 62.44 89 LYS A N 1
ATOM 717 C CA . LYS A 1 89 ? -15.738 9.273 16.390 1.00 62.44 89 LYS A CA 1
ATOM 718 C C . LYS A 1 89 ? -16.714 8.555 17.335 1.00 62.44 89 LYS A C 1
ATOM 720 O O . LYS A 1 89 ? -17.549 9.228 17.918 1.00 62.44 89 LYS A O 1
ATOM 725 N N . HIS A 1 90 ? -16.616 7.232 17.490 1.00 58.12 90 HIS A N 1
ATOM 726 C CA . HIS A 1 90 ? -17.548 6.438 18.309 1.00 58.12 90 HIS A CA 1
ATOM 727 C C . HIS A 1 90 ? -17.031 6.107 19.714 1.00 58.12 90 HIS A C 1
ATOM 729 O O . HIS A 1 90 ? -17.810 5.659 20.541 1.00 58.12 90 HIS A O 1
ATOM 735 N N . TYR A 1 91 ? -15.740 6.309 19.994 1.00 57.91 91 TYR A N 1
ATOM 736 C CA . TYR A 1 91 ? -15.145 6.021 21.309 1.00 57.91 91 TYR A CA 1
ATOM 737 C C . TYR A 1 91 ? -14.901 7.290 22.151 1.00 57.91 91 TYR A C 1
ATOM 739 O O . TYR A 1 91 ? -14.145 7.266 23.117 1.00 57.91 91 TYR A O 1
ATOM 747 N N . LYS A 1 92 ? -15.476 8.429 21.743 1.00 47.91 92 LYS A N 1
ATOM 748 C CA . LYS A 1 92 ? -15.339 9.723 22.432 1.00 47.91 92 LYS A CA 1
ATOM 749 C C . LYS A 1 92 ? -16.623 10.207 23.119 1.00 47.91 92 LYS A C 1
ATOM 751 O O . LYS A 1 92 ? -16.632 11.347 23.578 1.00 47.91 92 LYS A O 1
ATOM 756 N N . GLU A 1 93 ? -17.650 9.362 23.195 1.00 42.72 93 GLU A N 1
ATOM 757 C CA . GLU A 1 93 ? -18.835 9.563 24.045 1.00 42.72 93 GLU A CA 1
ATOM 758 C C . GLU A 1 93 ? -1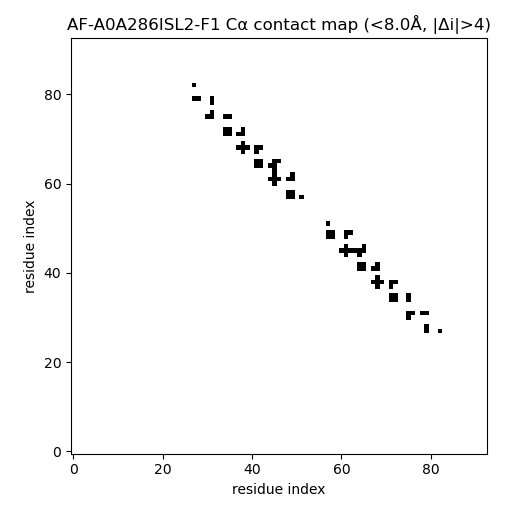8.844 8.558 25.196 1.00 42.72 93 GLU A C 1
ATOM 760 O O . GLU A 1 93 ? -18.508 7.378 24.938 1.00 42.72 93 GLU A O 1
#

Radius of gyration: 23.09 Å; Cα contacts (8 Å, |Δi|>4): 47; chains: 1; bounding box: 44×32×72 Å

Sequence (93 aa):
MQNSPKGTEESKLILRDWLAVERTKLANERTFLAYFRSAIAFFITGISLLKISYFSDLKSLAIGFLVASPIILIFGIYRLVKVKKWIEKHYKE

Nearest PDB structures (foldseek):
  3q0k-assembly1_A  TM=7.006E-01  e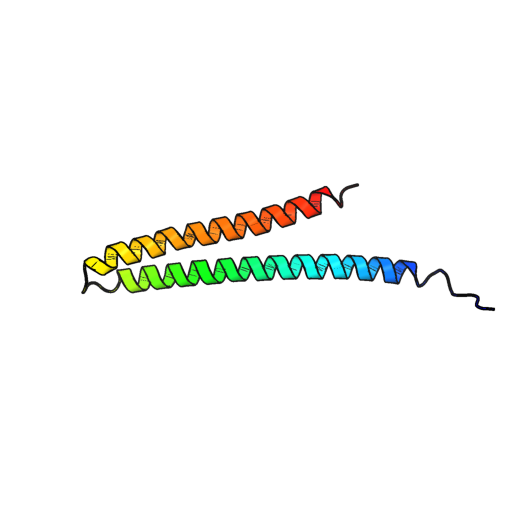=2.345E+00  Homo sapiens
  7a0g-assembly1_EEE  TM=3.687E-01  e=1.110E+00  Serratia marcescens
  8tsh-assembly1_F  TM=6.041E-01  e=4.372E+00  Caldimonas thermodepolymerans

pLDDT: mean 81.31, std 14.58, range [42.25, 96.69]